Protein AF-A0A2E9XG87-F1 (afdb_monomer_lite)

Secondary structure (DSSP, 8-state):
-HHHHHHHHHHHHHGGGG---SS---HHHHHHHHHHHTTS--B-TTT--BEETTEE-GGGGT---SS-HHHHTS------

Structure (mmCIF, N/CA/C/O backbone):
data_AF-A0A2E9XG87-F1
#
_entry.id   AF-A0A2E9XG87-F1
#
loop_
_atom_site.group_PDB
_atom_site.id
_atom_site.type_symbol
_atom_site.label_atom_id
_atom_site.label_alt_id
_atom_site.label_comp_id
_atom_site.label_asym_id
_atom_site.label_entity_id
_atom_site.label_seq_id
_atom_site.pdbx_PDB_ins_code
_atom_site.Cartn_x
_atom_site.Cartn_y
_atom_site.Cartn_z
_atom_site.occupancy
_atom_site.B_iso_or_equiv
_atom_site.auth_seq_id
_atom_site.auth_comp_id
_atom_site.auth_asym_id
_atom_site.auth_atom_id
_atom_site.pdbx_PDB_model_num
ATOM 1 N N . MET A 1 1 ? -53.810 12.532 6.879 1.00 70.69 1 MET A N 1
ATOM 2 C CA . MET A 1 1 ? -53.308 11.148 7.073 1.00 70.69 1 MET A CA 1
ATOM 3 C C . MET A 1 1 ? -52.383 10.681 5.948 1.00 70.69 1 MET A C 1
ATOM 5 O O . MET A 1 1 ? -51.233 10.389 6.234 1.00 70.69 1 MET A O 1
ATOM 9 N N . LYS A 1 2 ? -52.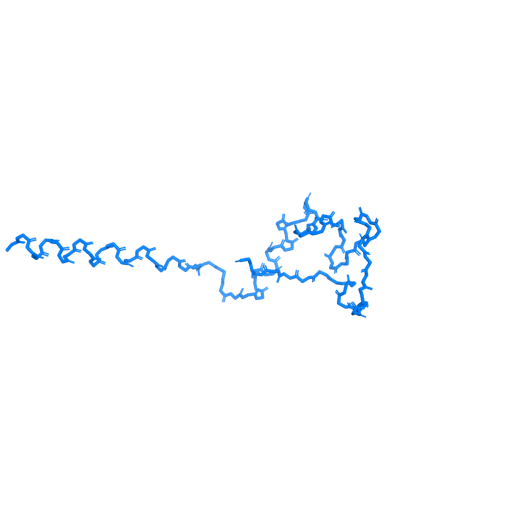811 10.671 4.675 1.00 80.56 2 LYS A N 1
ATOM 10 C CA . LYS A 1 2 ? -51.986 10.200 3.539 1.00 80.56 2 LYS A CA 1
ATOM 11 C C . LYS A 1 2 ? -50.658 10.961 3.360 1.00 80.56 2 LYS A C 1
ATOM 13 O O . LYS A 1 2 ? -49.618 10.335 3.223 1.00 80.56 2 LYS A O 1
ATOM 18 N N . TYR A 1 3 ? -50.674 12.292 3.457 1.00 86.38 3 TYR A N 1
ATOM 19 C CA . TYR A 1 3 ? -49.454 13.113 3.379 1.00 86.38 3 TYR A CA 1
ATOM 20 C C . TYR A 1 3 ? -48.509 12.927 4.575 1.00 86.38 3 TYR A C 1
ATOM 22 O O . TYR A 1 3 ? -47.297 12.966 4.405 1.00 86.38 3 TYR A O 1
ATOM 30 N N . LEU A 1 4 ? -49.058 12.660 5.765 1.00 90.06 4 LEU A N 1
ATOM 31 C CA . LEU A 1 4 ? -48.271 12.378 6.969 1.00 90.06 4 LEU A CA 1
ATOM 32 C C . LEU A 1 4 ? -47.538 11.034 6.844 1.00 90.06 4 LEU A C 1
ATOM 34 O O . LEU A 1 4 ? -46.354 10.953 7.145 1.00 90.06 4 LEU A O 1
ATOM 38 N N . LEU A 1 5 ? -48.221 10.009 6.324 1.00 88.50 5 LEU A N 1
ATOM 39 C CA . LEU A 1 5 ? -47.618 8.713 5.997 1.00 88.50 5 LEU A CA 1
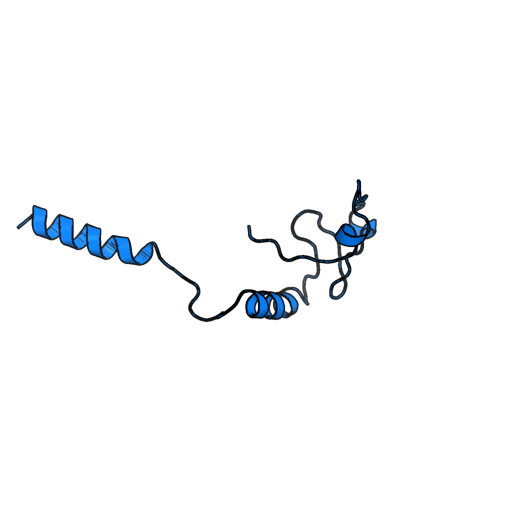ATOM 40 C C . LEU A 1 5 ? -46.488 8.856 4.971 1.00 88.50 5 LEU A C 1
ATOM 42 O O . LEU A 1 5 ? -45.407 8.331 5.206 1.00 88.50 5 LEU A O 1
ATOM 46 N N . ILE A 1 6 ? -46.707 9.625 3.896 1.00 90.75 6 ILE A N 1
ATOM 47 C CA . ILE A 1 6 ? -45.691 9.890 2.863 1.00 90.75 6 ILE A CA 1
ATOM 48 C C . ILE A 1 6 ? -44.451 10.570 3.467 1.00 90.75 6 ILE A C 1
ATOM 50 O O . ILE A 1 6 ? -43.326 10.143 3.195 1.00 90.75 6 ILE A O 1
ATOM 54 N N . LEU A 1 7 ? -44.645 11.577 4.325 1.00 90.50 7 LEU A N 1
ATOM 55 C CA . LEU A 1 7 ? -43.557 12.298 4.990 1.00 90.50 7 LEU A CA 1
ATOM 56 C C . LEU A 1 7 ? -42.727 11.375 5.902 1.00 90.50 7 LEU A C 1
ATOM 58 O O . LEU A 1 7 ? -41.500 11.418 5.869 1.00 90.50 7 LEU A O 1
ATOM 62 N N . ILE A 1 8 ? -43.386 10.498 6.666 1.00 90.06 8 ILE A N 1
ATOM 63 C CA . ILE A 1 8 ? -42.723 9.529 7.553 1.00 90.06 8 ILE A CA 1
ATOM 64 C C . ILE A 1 8 ? -41.883 8.530 6.744 1.00 90.06 8 ILE A C 1
ATOM 66 O O . ILE A 1 8 ? -40.736 8.263 7.102 1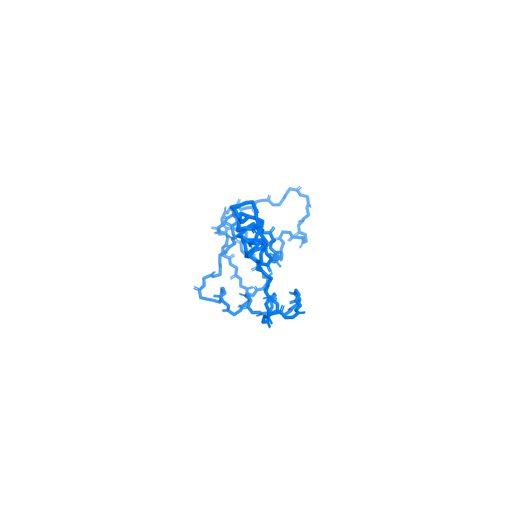.00 90.06 8 ILE A O 1
ATOM 70 N N . THR A 1 9 ? -42.398 8.022 5.619 1.00 87.12 9 THR A N 1
ATOM 71 C CA . THR A 1 9 ? -41.616 7.149 4.725 1.00 87.12 9 THR A CA 1
ATOM 72 C C . THR A 1 9 ? -40.393 7.845 4.130 1.00 87.12 9 THR A C 1
ATOM 74 O O . THR A 1 9 ? -39.326 7.239 4.075 1.00 87.12 9 THR A O 1
ATOM 77 N N . LEU A 1 10 ? -40.504 9.118 3.736 1.00 86.19 10 LEU A N 1
ATOM 78 C CA . LEU A 1 10 ? -39.375 9.903 3.217 1.00 86.19 10 LEU A CA 1
ATOM 79 C C . LEU A 1 10 ? -38.274 10.106 4.270 1.00 86.19 10 LEU A C 1
ATOM 81 O O . LEU A 1 10 ? -37.092 9.989 3.951 1.00 86.19 10 LEU A O 1
ATOM 85 N N . ILE A 1 11 ? -38.648 10.342 5.531 1.00 85.19 11 ILE A N 1
ATOM 86 C CA . ILE A 1 11 ? -37.692 10.489 6.640 1.00 85.19 11 ILE A CA 1
ATOM 87 C C . ILE A 1 11 ? -36.969 9.165 6.917 1.00 85.19 11 ILE A C 1
ATOM 89 O O . ILE A 1 11 ? -35.746 9.150 7.045 1.00 85.19 11 ILE A O 1
ATOM 93 N N . LEU A 1 12 ? -37.687 8.041 6.950 1.00 81.94 12 LEU A N 1
ATOM 94 C CA . LEU A 1 12 ? -37.089 6.725 7.201 1.00 81.94 12 LEU A CA 1
ATOM 95 C C . LEU A 1 12 ? -36.136 6.278 6.078 1.00 81.94 12 LEU A C 1
ATOM 97 O O . LEU A 1 12 ? -35.109 5.662 6.356 1.00 81.94 12 LEU A O 1
ATOM 101 N N . LEU A 1 13 ? -36.424 6.636 4.824 1.00 78.38 13 LEU A N 1
ATOM 102 C CA . LEU A 1 13 ? -35.555 6.342 3.677 1.00 78.38 13 LEU A CA 1
ATOM 103 C C . LEU A 1 13 ? -34.242 7.147 3.692 1.00 78.38 13 LEU A C 1
ATOM 105 O O . LEU A 1 13 ? -33.232 6.677 3.172 1.00 78.38 13 LEU A O 1
ATOM 109 N N . SER A 1 14 ? -34.219 8.322 4.330 1.00 74.94 14 SER A N 1
ATOM 110 C CA . SER A 1 14 ? -33.016 9.168 4.412 1.00 74.94 14 SER A CA 1
ATOM 111 C C . SER A 1 14 ? -31.908 8.599 5.316 1.00 74.94 14 SER A C 1
ATOM 113 O O . SER A 1 14 ? -30.734 8.910 5.120 1.00 74.94 14 SER A O 1
ATOM 115 N N . TYR A 1 15 ? -32.242 7.703 6.253 1.00 67.00 15 TYR A N 1
ATOM 116 C CA . TYR A 1 15 ? -31.276 7.095 7.180 1.00 67.00 15 TYR A CA 1
ATOM 117 C C . TYR A 1 15 ? -30.272 6.156 6.496 1.00 67.00 15 TYR A C 1
ATOM 119 O O . TYR A 1 15 ? -29.149 5.997 6.971 1.00 67.00 15 TYR A O 1
ATOM 127 N N . GLN A 1 16 ? -30.651 5.544 5.373 1.00 63.66 16 GLN A N 1
ATOM 128 C CA . GLN A 1 16 ? -29.783 4.624 4.627 1.00 63.66 16 GLN A CA 1
ATOM 129 C C . GLN A 1 16 ? -28.714 5.367 3.803 1.00 63.66 16 GLN A C 1
ATOM 131 O O . GLN A 1 16 ? -27.735 4.757 3.380 1.00 63.66 16 GLN A O 1
ATOM 136 N N . ALA A 1 17 ? -28.863 6.681 3.597 1.00 66.12 17 ALA A N 1
ATOM 137 C CA . ALA A 1 17 ? -27.951 7.473 2.770 1.00 66.12 17 ALA A CA 1
ATOM 138 C C . ALA A 1 17 ? -26.592 7.760 3.442 1.00 66.12 17 ALA A C 1
ATOM 140 O O . ALA A 1 17 ? -25.647 8.154 2.762 1.00 66.12 17 ALA A O 1
ATOM 141 N N . PHE A 1 18 ? -26.464 7.532 4.755 1.00 65.50 18 PHE A N 1
ATOM 142 C CA . PHE A 1 18 ? -25.252 7.816 5.536 1.00 65.50 18 PHE A CA 1
ATOM 143 C C . PHE A 1 18 ? -24.601 6.546 6.096 1.00 65.50 18 PHE A C 1
ATOM 145 O O . PHE A 1 18 ? -24.226 6.491 7.269 1.00 65.50 18 PHE A O 1
ATOM 152 N N . ALA A 1 19 ? -24.459 5.501 5.279 1.00 65.25 19 ALA A N 1
ATOM 153 C CA . ALA A 1 19 ? -23.680 4.327 5.662 1.00 65.25 19 ALA A CA 1
ATOM 154 C C . ALA A 1 19 ? -22.191 4.702 5.798 1.00 65.25 19 ALA A C 1
ATOM 156 O O . ALA A 1 19 ? -21.410 4.623 4.852 1.00 65.25 19 ALA A O 1
ATOM 157 N N . GLN A 1 20 ? -21.793 5.141 6.991 1.00 73.44 20 GLN A N 1
ATOM 158 C CA . GLN A 1 20 ? -20.406 5.428 7.325 1.00 73.44 20 GLN A CA 1
ATOM 159 C C . GLN A 1 20 ? -19.749 4.186 7.929 1.00 73.44 20 GLN A C 1
ATOM 161 O O . GLN A 1 20 ? -20.360 3.414 8.667 1.00 73.44 20 GLN A O 1
ATOM 166 N N . ASN A 1 21 ? -18.464 3.999 7.643 1.00 79.62 21 ASN A N 1
ATOM 167 C CA . ASN A 1 21 ? -17.670 2.966 8.290 1.00 79.62 21 ASN A CA 1
ATOM 168 C C . ASN A 1 21 ? -17.611 3.203 9.818 1.00 79.62 21 ASN A C 1
ATOM 170 O O . ASN A 1 21 ? -17.047 4.195 10.282 1.00 79.62 21 ASN A O 1
ATOM 174 N N . THR A 1 22 ? -18.166 2.264 10.588 1.00 85.19 22 THR A N 1
ATOM 175 C CA . THR A 1 22 ? -18.246 2.304 12.061 1.00 85.19 22 THR A CA 1
ATOM 176 C C . THR A 1 22 ? -17.102 1.563 12.760 1.00 85.19 22 THR A C 1
ATOM 178 O O . THR A 1 22 ? -16.937 1.684 13.971 1.00 85.19 22 THR A O 1
ATOM 181 N N . GLN A 1 23 ? -16.283 0.803 12.023 1.00 90.12 23 GLN A N 1
ATOM 182 C CA . GLN A 1 23 ? -15.278 -0.105 12.598 1.00 90.12 23 GLN A CA 1
ATOM 183 C C . GLN A 1 23 ? -13.837 0.421 12.473 1.00 90.12 23 GLN A C 1
ATOM 185 O O . GLN A 1 23 ? -12.990 0.254 13.365 1.00 90.12 23 GLN A O 1
ATOM 190 N N . ILE A 1 24 ? -13.516 1.060 11.346 1.00 94.06 24 ILE A N 1
ATOM 191 C CA . ILE A 1 24 ? -12.172 1.549 11.037 1.00 94.06 24 ILE A CA 1
ATOM 192 C C . ILE A 1 24 ? -12.090 3.034 11.387 1.00 94.06 24 ILE A C 1
ATOM 194 O O . ILE A 1 24 ? -12.384 3.908 10.586 1.00 94.06 24 ILE A O 1
ATOM 198 N N . THR A 1 25 ? -11.637 3.328 12.596 1.00 92.25 25 THR A N 1
ATOM 199 C CA . THR A 1 25 ? -11.679 4.677 13.183 1.00 92.25 25 THR A CA 1
ATOM 200 C C . THR A 1 25 ? -10.692 5.696 12.596 1.00 92.25 25 THR A C 1
ATOM 202 O O . THR A 1 25 ? -10.679 6.843 13.025 1.00 92.25 25 THR A O 1
ATOM 205 N N . SER A 1 26 ? -9.828 5.316 11.647 1.00 93.00 26 SER A N 1
ATOM 206 C CA . SER A 1 26 ? -8.935 6.266 10.964 1.00 93.00 26 SER A CA 1
ATOM 207 C C . SER A 1 26 ? -8.410 5.738 9.630 1.00 93.00 26 SER A C 1
ATOM 209 O O . SER A 1 26 ? -8.232 4.530 9.444 1.00 93.00 26 SER A O 1
ATOM 211 N N . PHE A 1 27 ? -8.036 6.655 8.736 1.00 92.19 27 PHE A N 1
ATOM 212 C CA . PHE A 1 27 ? -7.370 6.323 7.473 1.00 92.19 27 PHE A CA 1
ATOM 213 C C . PHE A 1 27 ? -6.021 5.612 7.683 1.00 92.19 27 PHE A C 1
ATOM 215 O O . PHE A 1 27 ? -5.634 4.710 6.947 1.00 92.19 27 PHE A O 1
ATOM 222 N N . SER A 1 28 ? -5.280 5.950 8.739 1.00 94.69 28 SER A N 1
ATOM 223 C CA . SER A 1 28 ? -4.044 5.228 9.066 1.00 94.69 28 SER A CA 1
ATOM 224 C C . SER A 1 28 ? -4.306 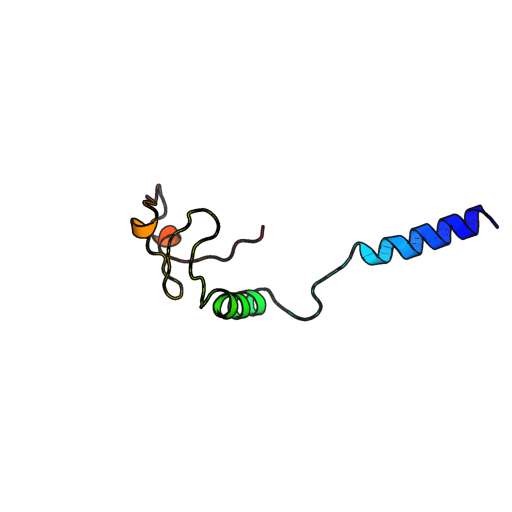3.770 9.462 1.00 94.69 28 SER A C 1
ATOM 226 O O . SER A 1 28 ? -3.497 2.899 9.135 1.00 94.69 28 SER A O 1
ATOM 228 N N . LYS A 1 29 ? -5.435 3.483 10.128 1.00 95.19 29 LYS A N 1
ATOM 229 C CA . LYS A 1 29 ? -5.860 2.115 10.462 1.00 95.19 29 LYS A CA 1
ATOM 230 C C . LYS A 1 29 ? -6.296 1.352 9.208 1.00 95.19 29 LYS A C 1
ATOM 232 O O . LYS A 1 29 ? -5.868 0.209 9.052 1.00 95.19 29 LYS A O 1
ATOM 237 N N . SER A 1 30 ? -7.037 1.981 8.287 1.00 94.75 30 SER A N 1
ATOM 238 C CA . SER A 1 30 ? -7.429 1.339 7.019 1.00 94.75 30 SER A CA 1
ATOM 239 C C . SER A 1 30 ? -6.206 0.921 6.201 1.00 94.75 30 SER A C 1
ATOM 241 O O . SER A 1 30 ? -6.095 -0.244 5.832 1.00 94.75 30 SER A O 1
ATOM 243 N N . LYS A 1 31 ? -5.207 1.799 6.042 1.00 93.81 31 LYS A N 1
ATOM 244 C CA . LYS A 1 31 ? -3.955 1.483 5.327 1.00 93.81 31 LYS A CA 1
ATOM 245 C C . LYS A 1 31 ? -3.210 0.272 5.902 1.00 93.81 31 LYS A C 1
ATOM 247 O O . 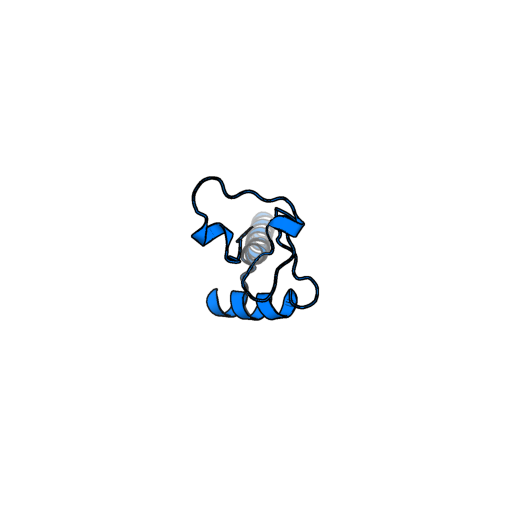LYS A 1 31 ? -2.608 -0.490 5.151 1.00 93.81 31 LYS A O 1
ATOM 252 N N . LYS A 1 32 ? -3.229 0.078 7.228 1.00 93.75 32 LYS A N 1
ATOM 253 C CA . LYS A 1 32 ? -2.618 -1.099 7.879 1.00 93.75 32 LYS A CA 1
ATOM 254 C C . LYS A 1 32 ? -3.410 -2.382 7.621 1.00 93.75 32 LYS A C 1
ATOM 256 O O . LYS A 1 32 ? -2.800 -3.434 7.463 1.00 93.75 32 LYS A O 1
ATOM 261 N N . LEU A 1 33 ? -4.742 -2.304 7.598 1.00 94.62 33 LEU A N 1
ATOM 262 C CA . LEU A 1 33 ? -5.611 -3.445 7.292 1.00 94.62 33 LEU A CA 1
ATOM 263 C C . LEU A 1 33 ? -5.485 -3.858 5.824 1.00 94.62 33 LEU A C 1
ATOM 265 O O . LEU A 1 33 ? -5.316 -5.039 5.540 1.00 94.62 33 LEU A O 1
ATOM 269 N N . LEU A 1 34 ? -5.460 -2.886 4.913 1.00 93.19 34 LEU A N 1
ATOM 270 C CA . LEU A 1 34 ? -5.286 -3.128 3.484 1.00 93.19 34 LEU A CA 1
ATOM 271 C C . LEU A 1 34 ? -3.952 -3.833 3.176 1.00 93.19 34 LEU A C 1
ATOM 273 O O . LEU A 1 34 ? -3.921 -4.751 2.366 1.00 93.19 34 LEU A O 1
ATOM 277 N N . LEU A 1 35 ? -2.867 -3.510 3.893 1.00 92.00 35 LEU A N 1
ATOM 278 C CA . LEU A 1 35 ? -1.597 -4.247 3.768 1.00 92.00 35 LEU A CA 1
ATOM 279 C C . LEU A 1 35 ? -1.716 -5.741 4.111 1.00 92.00 35 LEU A C 1
ATOM 281 O O . LEU A 1 35 ? -0.951 -6.538 3.576 1.00 92.00 35 LEU A O 1
ATOM 285 N N . LYS A 1 36 ? -2.634 -6.122 5.010 1.00 93.44 36 LYS A N 1
ATOM 286 C CA . LYS A 1 36 ? -2.906 -7.533 5.323 1.00 93.44 36 LYS A CA 1
ATOM 287 C C . LYS A 1 36 ? -3.771 -8.170 4.242 1.00 93.44 36 LYS A C 1
ATOM 289 O O . LYS A 1 36 ? -3.446 -9.258 3.791 1.00 93.44 36 LYS A O 1
ATOM 294 N N . LEU A 1 37 ? -4.830 -7.474 3.824 1.00 93.69 37 LEU A N 1
ATOM 295 C CA . LEU A 1 37 ? -5.781 -7.952 2.818 1.00 93.69 37 LEU A CA 1
ATOM 296 C C . LEU A 1 37 ? -5.095 -8.265 1.482 1.00 93.69 37 LEU A C 1
ATOM 298 O O . LEU A 1 37 ? -5.324 -9.314 0.898 1.00 93.69 37 LEU A O 1
ATOM 302 N N . TYR A 1 38 ? -4.207 -7.382 1.030 1.00 94.38 38 TYR A N 1
ATOM 303 C CA . TYR A 1 38 ? -3.514 -7.533 -0.249 1.00 94.38 38 TYR A CA 1
ATOM 304 C C . TYR A 1 38 ? -2.229 -8.371 -0.166 1.00 94.38 38 TYR A C 1
ATOM 306 O O . TYR A 1 38 ? -1.460 -8.422 -1.125 1.00 94.38 38 TYR A O 1
ATOM 314 N N . LYS A 1 39 ? -1.947 -9.015 0.974 1.00 92.50 39 LYS A N 1
ATOM 315 C CA . LYS A 1 39 ? -0.727 -9.819 1.135 1.00 92.50 39 LYS A CA 1
ATOM 316 C C . LYS A 1 39 ? -0.671 -10.974 0.130 1.00 92.50 39 LYS A C 1
ATOM 318 O O . LYS A 1 39 ? 0.399 -11.238 -0.412 1.00 92.50 39 LYS A O 1
ATOM 323 N N . ASP A 1 40 ? -1.817 -11.598 -0.133 1.00 92.94 40 ASP A N 1
ATOM 324 C CA . ASP A 1 40 ? -1.929 -12.768 -1.011 1.00 92.94 40 ASP A CA 1
ATOM 325 C C . ASP A 1 40 ? -2.200 -12.384 -2.477 1.00 92.94 40 ASP A C 1
ATOM 327 O O . ASP A 1 40 ? -2.089 -13.216 -3.374 1.00 92.94 40 ASP A O 1
ATOM 331 N N . HIS A 1 41 ? -2.494 -11.106 -2.740 1.00 95.50 41 HIS A N 1
ATOM 332 C CA . HIS A 1 41 ? -2.664 -10.564 -4.087 1.00 95.50 41 HIS A CA 1
ATOM 333 C C . HIS A 1 41 ? -1.942 -9.210 -4.249 1.00 95.50 41 HIS A C 1
ATOM 335 O O . HIS A 1 41 ? -2.584 -8.159 -4.330 1.00 95.50 41 HIS A O 1
ATOM 341 N N . PRO A 1 42 ? -0.595 -9.195 -4.264 1.00 96.00 42 PRO A N 1
ATOM 342 C CA . PRO A 1 42 ? 0.178 -7.960 -4.247 1.00 96.00 42 PRO A CA 1
ATOM 343 C C . PRO A 1 42 ? 0.352 -7.375 -5.658 1.00 96.00 42 PRO A C 1
ATOM 345 O O . PRO A 1 42 ? 1.454 -7.363 -6.216 1.00 96.00 42 PRO A O 1
ATOM 348 N N . VAL A 1 43 ? -0.748 -6.886 -6.232 1.00 97.38 43 VAL A N 1
ATOM 349 C CA . VAL A 1 43 ? -0.815 -6.285 -7.573 1.00 97.38 43 VAL A CA 1
ATOM 350 C C . VAL A 1 43 ? -1.423 -4.878 -7.496 1.00 97.38 43 VAL A C 1
ATOM 352 O O . VAL A 1 43 ? -2.362 -4.6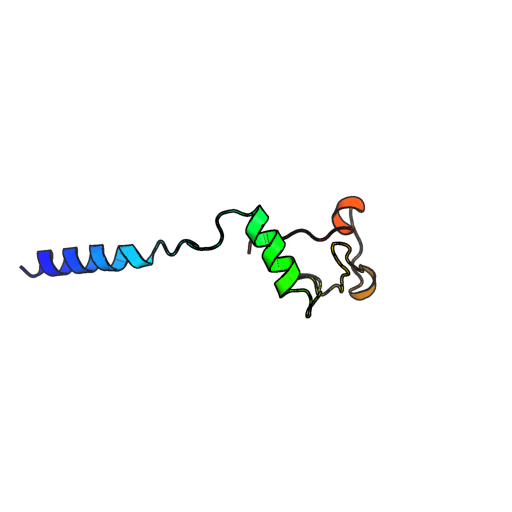45 -6.737 1.00 97.38 43 VAL A O 1
ATOM 355 N N . THR A 1 44 ? -0.870 -3.903 -8.227 1.00 97.25 44 THR A N 1
ATOM 356 C CA . THR A 1 44 ? -1.381 -2.520 -8.214 1.00 97.25 44 THR A CA 1
ATOM 357 C C . THR A 1 44 ? -2.710 -2.386 -8.955 1.00 97.25 44 THR A C 1
ATOM 359 O O . THR A 1 44 ? -2.899 -2.988 -10.007 1.00 97.25 44 THR A O 1
ATOM 362 N N . LEU A 1 45 ? -3.596 -1.527 -8.434 1.00 96.50 45 LEU A N 1
ATOM 363 C CA . LEU A 1 45 ? -4.964 -1.346 -8.934 1.00 96.50 45 LEU A CA 1
ATOM 364 C C . LEU A 1 45 ? -5.032 -0.981 -10.425 1.00 96.50 45 LEU A C 1
ATOM 366 O O . LEU A 1 45 ? -5.762 -1.612 -11.177 1.00 96.50 45 LEU A O 1
ATOM 370 N N . TYR A 1 46 ? -4.282 0.039 -10.851 1.00 96.25 46 TYR A N 1
ATOM 371 C CA . TYR A 1 46 ? -4.424 0.591 -12.204 1.00 96.25 46 TYR A CA 1
ATOM 372 C C . TYR A 1 46 ? -3.495 -0.045 -13.238 1.00 96.25 46 TYR A C 1
ATOM 374 O O . TYR A 1 46 ? -3.880 -0.235 -14.384 1.00 96.25 46 TYR A O 1
ATOM 382 N N . CYS A 1 47 ? -2.246 -0.320 -12.860 1.00 96.75 47 CYS A N 1
ATOM 383 C CA . CYS A 1 47 ? -1.215 -0.752 -13.808 1.00 96.75 47 CYS A CA 1
ATOM 384 C C . CYS A 1 47 ? -0.945 -2.259 -13.767 1.00 96.75 47 CYS A C 1
ATOM 386 O O . CYS A 1 47 ? -0.171 -2.744 -14.584 1.00 96.75 47 CYS A O 1
ATOM 388 N N . GLY A 1 48 ? -1.508 -2.998 -12.806 1.00 97.50 48 GLY A N 1
ATOM 389 C CA . GLY A 1 48 ? -1.271 -4.437 -12.699 1.00 97.50 48 GLY A CA 1
ATOM 390 C C . GLY A 1 48 ? 0.169 -4.811 -12.326 1.00 97.50 48 GLY A C 1
ATOM 391 O O . GLY A 1 48 ? 0.621 -5.914 -12.618 1.00 97.50 48 GLY A O 1
ATOM 392 N N . CYS A 1 49 ? 0.928 -3.913 -11.696 1.00 98.00 49 CYS A N 1
ATOM 393 C CA . CYS A 1 49 ? 2.316 -4.182 -11.324 1.00 98.00 49 CYS A CA 1
ATOM 394 C C . CYS A 1 49 ? 2.371 -5.031 -10.055 1.00 98.00 49 CYS A C 1
ATOM 396 O O . CYS A 1 49 ? 1.765 -4.673 -9.043 1.00 98.00 49 CYS A O 1
ATOM 398 N N . SER A 1 50 ? 3.166 -6.099 -10.066 1.00 97.88 50 SER A N 1
ATOM 399 C CA . SER A 1 50 ? 3.511 -6.813 -8.834 1.00 97.88 50 SER A CA 1
ATOM 400 C C . SER A 1 50 ? 4.253 -5.890 -7.860 1.00 97.88 50 SER A C 1
ATOM 402 O O . SER A 1 50 ? 4.972 -4.975 -8.273 1.00 97.88 50 SER A O 1
ATOM 404 N N . TYR A 1 51 ? 4.111 -6.112 -6.555 1.00 96.44 51 TYR A N 1
ATOM 405 C CA . TYR A 1 51 ? 4.859 -5.362 -5.547 1.00 96.44 51 TYR A CA 1
ATOM 406 C C . TYR A 1 51 ? 5.252 -6.221 -4.344 1.00 96.44 51 TYR A C 1
ATOM 408 O O . TYR A 1 51 ? 4.667 -7.262 -4.069 1.00 96.44 51 TYR A O 1
ATOM 416 N N . LYS A 1 52 ? 6.264 -5.777 -3.591 1.00 94.31 52 LYS A N 1
ATOM 417 C CA . LYS A 1 52 ? 6.670 -6.406 -2.327 1.00 94.31 52 LYS A CA 1
ATOM 418 C C . LYS A 1 52 ? 6.698 -5.367 -1.217 1.00 94.31 52 LYS A C 1
ATOM 420 O O . LYS A 1 52 ? 7.432 -4.376 -1.279 1.00 94.31 52 LYS A O 1
ATOM 425 N N . GLY A 1 53 ? 5.891 -5.589 -0.181 1.00 90.75 53 GLY A N 1
ATOM 426 C CA . GLY A 1 53 ? 5.709 -4.618 0.895 1.00 90.75 53 GLY A CA 1
ATOM 427 C C . GLY A 1 53 ? 5.171 -3.296 0.346 1.00 90.75 53 GLY A C 1
ATOM 428 O O . GLY A 1 53 ? 4.035 -3.232 -0.103 1.00 90.75 53 GLY A O 1
ATOM 429 N N . LYS A 1 54 ? 5.993 -2.240 0.370 1.00 90.44 54 LYS A N 1
ATOM 430 C CA . LYS A 1 54 ? 5.636 -0.908 -0.153 1.00 90.44 54 LYS A CA 1
ATOM 431 C C . LYS A 1 54 ? 6.344 -0.544 -1.461 1.00 90.44 54 LYS A C 1
ATOM 433 O O . LYS A 1 54 ? 6.275 0.615 -1.858 1.00 90.44 54 LYS A O 1
ATOM 438 N N . LYS A 1 55 ? 7.055 -1.477 -2.101 1.00 95.62 55 LYS A N 1
ATOM 439 C CA . LYS A 1 55 ? 7.831 -1.214 -3.321 1.00 95.62 55 LYS A CA 1
ATOM 440 C C . LYS A 1 55 ? 7.213 -1.927 -4.528 1.00 95.62 55 LYS A C 1
ATOM 442 O O . LYS A 1 55 ? 7.156 -3.159 -4.500 1.00 95.62 55 LYS A O 1
ATOM 447 N N . PRO A 1 56 ? 6.774 -1.197 -5.567 1.00 97.06 56 PRO A N 1
ATOM 448 C CA . PRO A 1 56 ? 6.318 -1.796 -6.813 1.00 97.06 56 PRO A CA 1
ATOM 449 C C . PRO A 1 56 ? 7.486 -2.304 -7.659 1.00 97.06 56 PRO A C 1
ATOM 451 O O . PRO A 1 56 ? 8.578 -1.736 -7.643 1.00 97.06 56 PRO A O 1
ATOM 454 N N . ASN A 1 57 ? 7.234 -3.357 -8.429 1.00 97.56 57 ASN A N 1
ATOM 455 C CA . ASN A 1 57 ? 8.105 -3.821 -9.494 1.00 97.56 57 ASN A CA 1
ATOM 456 C C . ASN A 1 57 ? 7.608 -3.258 -10.834 1.00 97.56 57 ASN A C 1
ATOM 458 O O . ASN A 1 57 ? 6.735 -3.836 -11.480 1.00 97.56 57 ASN A O 1
ATOM 462 N N . LEU A 1 58 ? 8.162 -2.120 -11.252 1.00 96.81 58 LEU A N 1
ATOM 463 C CA . LEU A 1 58 ? 7.706 -1.407 -12.450 1.00 96.81 58 LEU A CA 1
ATOM 464 C C . LEU A 1 58 ? 7.944 -2.193 -13.748 1.00 96.81 58 LEU A C 1
ATOM 466 O O . LEU A 1 58 ? 7.167 -2.058 -14.689 1.00 96.81 58 LEU A O 1
ATOM 470 N N . SER A 1 59 ? 8.966 -3.054 -13.794 1.00 96.88 59 SER A N 1
ATOM 471 C CA . SER A 1 59 ? 9.222 -3.881 -14.978 1.00 96.88 59 SER A CA 1
ATOM 472 C C . SER A 1 59 ? 8.200 -5.005 -15.144 1.00 96.88 59 SER A C 1
ATOM 474 O O . SER A 1 59 ? 7.962 -5.420 -16.271 1.00 96.88 59 SER A O 1
ATOM 476 N N . SER A 1 60 ? 7.531 -5.444 -14.068 1.00 98.00 60 SER A N 1
ATOM 477 C CA . SER A 1 60 ? 6.509 -6.504 -14.154 1.00 98.00 60 SER A CA 1
ATOM 478 C C . SER A 1 60 ? 5.268 -6.120 -14.966 1.00 98.00 60 SER A C 1
ATOM 480 O O . SER A 1 60 ? 4.539 -6.997 -15.408 1.00 98.00 60 SER A O 1
ATOM 482 N N . CYS A 1 61 ? 5.046 -4.823 -15.171 1.00 97.31 61 CYS A N 1
ATOM 483 C CA . CYS A 1 61 ? 3.920 -4.257 -15.917 1.00 97.31 61 CYS A CA 1
ATOM 484 C C . CYS A 1 61 ? 4.375 -3.306 -17.042 1.00 97.31 61 CYS A C 1
ATOM 486 O O . CYS A 1 61 ? 3.544 -2.675 -17.686 1.00 97.31 61 CYS A O 1
ATOM 488 N N . GLY A 1 62 ? 5.689 -3.138 -17.249 1.00 97.19 62 GLY A N 1
ATOM 489 C CA . GLY A 1 62 ? 6.237 -2.200 -18.237 1.00 97.19 62 GLY A CA 1
ATOM 490 C C . GLY A 1 62 ? 6.023 -0.712 -17.918 1.00 97.19 62 GLY A C 1
ATOM 491 O O . GLY A 1 62 ? 6.102 0.121 -18.818 1.00 97.19 62 GLY A O 1
ATOM 492 N N . TYR A 1 63 ? 5.754 -0.344 -16.660 1.00 96.69 63 TYR A N 1
ATOM 493 C CA . TYR A 1 63 ? 5.492 1.049 -16.288 1.00 96.69 63 TYR A CA 1
ATOM 494 C C . TYR A 1 63 ? 6.766 1.909 -16.337 1.00 96.69 63 TYR A C 1
ATOM 496 O O . TYR A 1 63 ? 7.772 1.595 -15.698 1.00 96.69 63 TYR A O 1
ATOM 504 N N . ILE A 1 64 ? 6.698 3.054 -17.028 1.00 95.75 64 ILE A N 1
ATOM 505 C CA . ILE A 1 64 ? 7.811 4.005 -17.172 1.00 95.75 64 ILE A CA 1
ATOM 506 C C . ILE A 1 64 ? 7.449 5.338 -16.488 1.00 95.75 64 ILE A C 1
ATOM 508 O O . ILE A 1 64 ? 6.567 6.059 -16.962 1.00 95.75 64 ILE A O 1
ATOM 512 N N . PRO A 1 65 ? 8.128 5.723 -15.387 1.00 94.00 65 PRO A N 1
ATOM 513 C CA . PRO A 1 65 ? 7.865 6.992 -14.709 1.00 94.00 65 PRO A CA 1
ATOM 514 C C . PRO A 1 65 ? 8.219 8.206 -15.583 1.00 94.00 65 PRO A C 1
ATOM 516 O O . PRO A 1 65 ? 9.373 8.373 -15.972 1.00 94.00 65 PRO A O 1
ATOM 519 N N . LYS A 1 66 ? 7.254 9.107 -15.821 1.00 89.69 66 LYS A N 1
ATOM 520 C CA . LYS A 1 66 ? 7.452 10.314 -16.653 1.00 89.69 66 LYS A CA 1
ATOM 521 C C . LYS A 1 66 ? 8.200 11.459 -15.953 1.00 89.69 66 LYS A C 1
ATOM 523 O O . LYS A 1 66 ? 8.984 12.153 -16.588 1.00 89.69 66 LYS A O 1
ATOM 528 N N . LYS A 1 67 ? 7.931 11.699 -14.663 1.00 87.81 67 LYS A N 1
ATOM 529 C CA . LYS A 1 67 ? 8.524 12.806 -13.879 1.00 87.81 67 LYS A CA 1
ATOM 530 C C . LYS A 1 67 ? 9.048 12.334 -12.526 1.00 87.81 67 LYS A C 1
ATOM 532 O O . LYS A 1 67 ? 10.249 12.357 -12.277 1.00 87.81 67 LYS A O 1
ATOM 537 N N . ASP A 1 68 ? 8.155 11.882 -11.650 1.00 84.94 68 ASP A N 1
ATOM 538 C CA . ASP A 1 68 ? 8.516 11.574 -10.267 1.00 84.94 68 ASP A CA 1
ATOM 539 C C . ASP A 1 68 ? 8.922 10.103 -10.089 1.00 84.94 68 ASP A C 1
ATOM 541 O O . ASP A 1 68 ? 8.108 9.232 -9.764 1.00 84.94 68 ASP A O 1
ATOM 545 N N . LYS A 1 69 ? 10.220 9.832 -10.269 1.00 90.38 69 LYS A N 1
ATOM 546 C CA . LYS A 1 69 ? 10.798 8.510 -9.991 1.00 90.38 69 LYS A CA 1
ATOM 547 C C . LYS A 1 69 ? 10.656 8.123 -8.512 1.00 90.38 69 LYS A C 1
ATOM 549 O O . LYS A 1 69 ? 10.513 6.941 -8.224 1.00 90.38 69 LYS A O 1
ATOM 554 N N . LYS A 1 70 ? 10.666 9.061 -7.556 1.00 93.38 70 LYS A N 1
ATOM 555 C CA . LYS A 1 70 ? 10.555 8.729 -6.121 1.00 93.38 70 LYS A CA 1
ATOM 556 C C . LYS A 1 70 ? 9.144 8.269 -5.761 1.00 93.38 70 LYS A C 1
ATOM 558 O O . LYS A 1 70 ? 8.998 7.328 -4.983 1.00 93.38 70 LYS A O 1
ATOM 563 N N . ARG A 1 71 ? 8.108 8.904 -6.316 1.00 94.81 71 ARG A N 1
ATOM 564 C CA . ARG A 1 71 ? 6.708 8.488 -6.124 1.00 94.81 71 ARG A CA 1
ATOM 565 C C . ARG A 1 71 ? 6.383 7.190 -6.839 1.00 94.81 71 ARG A C 1
ATOM 567 O O . ARG A 1 71 ? 5.771 6.327 -6.226 1.00 94.81 71 ARG A O 1
ATOM 574 N N . ALA A 1 72 ? 6.880 6.998 -8.058 1.00 95.94 72 ALA A N 1
ATOM 575 C CA . ALA A 1 72 ? 6.701 5.733 -8.768 1.00 95.94 72 ALA A CA 1
ATOM 576 C C . ALA A 1 72 ? 7.309 4.523 -8.032 1.00 95.94 72 ALA A C 1
ATOM 578 O O . ALA A 1 72 ? 6.851 3.405 -8.214 1.00 95.94 72 ALA A O 1
ATOM 579 N N . ASN A 1 73 ? 8.318 4.736 -7.181 1.00 95.12 73 ASN A N 1
ATOM 580 C CA . ASN A 1 73 ? 8.995 3.676 -6.429 1.00 95.12 73 ASN A CA 1
ATOM 581 C C . ASN A 1 73 ? 8.341 3.336 -5.072 1.00 95.12 73 ASN A C 1
ATOM 583 O O . ASN A 1 73 ? 8.960 2.654 -4.249 1.00 95.12 73 ASN A O 1
ATOM 587 N N . ARG A 1 74 ? 7.105 3.782 -4.808 1.00 95.56 74 ARG A N 1
ATOM 588 C CA . ARG A 1 74 ? 6.354 3.413 -3.597 1.00 95.56 74 ARG A CA 1
ATOM 589 C C . ARG A 1 74 ? 4.877 3.149 -3.882 1.00 95.56 74 ARG A C 1
ATOM 591 O O . ARG A 1 74 ? 4.293 3.759 -4.767 1.00 95.56 74 ARG A O 1
ATOM 598 N N . ILE A 1 75 ? 4.277 2.267 -3.089 1.00 95.56 75 ILE A N 1
ATOM 599 C CA . ILE A 1 75 ? 2.829 2.038 -3.076 1.00 95.56 75 ILE A CA 1
ATOM 600 C C . ILE A 1 75 ? 2.144 3.128 -2.249 1.00 95.56 75 ILE A C 1
ATOM 602 O O . ILE A 1 75 ? 2.530 3.395 -1.106 1.00 95.56 75 ILE A O 1
ATOM 606 N N . GLU A 1 76 ? 1.103 3.721 -2.824 1.00 95.38 76 GLU A N 1
ATOM 607 C CA . GLU A 1 76 ? 0.160 4.614 -2.156 1.00 95.38 76 GLU A CA 1
ATOM 608 C C . GLU A 1 76 ? -1.244 4.009 -2.239 1.00 95.38 76 GLU A C 1
ATOM 610 O O . GLU A 1 76 ? -1.542 3.243 -3.154 1.00 95.38 76 GLU A O 1
ATOM 615 N N . TRP A 1 77 ? -2.080 4.308 -1.246 1.00 95.56 77 TRP A N 1
ATOM 616 C CA . TRP A 1 77 ? -3.459 3.833 -1.218 1.00 95.56 77 TRP A CA 1
ATOM 617 C C . TRP A 1 77 ? -4.355 4.854 -1.898 1.00 95.56 77 TRP A C 1
ATOM 619 O O . TRP A 1 77 ? -4.423 5.998 -1.448 1.00 95.56 77 TRP A O 1
ATOM 629 N N . GLU A 1 78 ? -5.019 4.410 -2.956 1.00 95.19 78 GLU A N 1
ATOM 630 C CA . GLU A 1 78 ? -5.994 5.188 -3.705 1.00 95.19 78 GLU A CA 1
ATOM 631 C C . GLU A 1 78 ? -7.361 5.144 -3.017 1.00 95.19 78 GLU A C 1
ATOM 633 O O . GLU A 1 78 ? -7.769 4.104 -2.494 1.00 95.19 78 GLU A O 1
ATOM 638 N N . HIS A 1 79 ? -8.062 6.274 -3.025 1.00 91.25 79 HIS A N 1
ATOM 639 C CA . HIS A 1 79 ? -9.475 6.341 -2.677 1.00 91.25 79 HIS A CA 1
ATOM 640 C C . HIS A 1 79 ? -10.271 6.460 -3.980 1.00 91.25 79 HIS A C 1
ATOM 642 O O . HIS A 1 79 ? -10.189 7.499 -4.632 1.00 91.25 79 HIS A O 1
ATOM 648 N N . VAL A 1 80 ? -10.944 5.371 -4.367 1.00 89.38 80 VAL A N 1
ATOM 649 C CA . VAL A 1 80 ? -11.713 5.242 -5.621 1.00 89.38 80 VAL A CA 1
ATOM 650 C C . VAL A 1 80 ? -13.063 5.941 -5.510 1.00 89.38 80 VAL A C 1
ATOM 652 O O . VAL A 1 80 ? -13.631 5.922 -4.393 1.00 89.38 80 VAL A O 1
#

pLDDT: mean 90.27, std 8.59, range [63.66, 98.0]

Foldseek 3Di:
DVVVVVVVVVVVVVVVVPPDDPDQPDPVSVVVVVLVVCVVPQADDPQRFHADRFATDCVRRVHDDPPDPPVNGTDDDDDD

Radius of gyration: 21.2 Å; chains: 1; bounding box: 64×26×31 Å

Sequence (80 aa):
MKYLLILITLILLSYQAFAQNTQITSFSKSKKLLLKLYKDHPVTLYCGCSYKGKKPNLSSCGYIPKKDKKRANRIEWEHV